Protein AF-A0A9P7AHG1-F1 (afdb_monomer_lite)

pLDDT: mean 75.29, std 7.57, range [46.94, 84.75]

Organism: NCBI:txid116603

Structure (mmCIF, N/CA/C/O backbone):
data_AF-A0A9P7AHG1-F1
#
_entry.id   AF-A0A9P7AHG1-F1
#
loop_
_atom_site.group_PDB
_atom_site.id
_atom_site.type_symbol
_atom_site.label_atom_id
_atom_site.label_alt_id
_atom_site.label_comp_id
_atom_site.label_asym_id
_atom_site.label_entity_id
_atom_site.label_seq_id
_atom_site.pdbx_PDB_ins_code
_atom_site.Cartn_x
_atom_site.Cartn_y
_atom_site.Cartn_z
_atom_site.occupancy
_atom_site.B_iso_or_equiv
_atom_site.auth_seq_id
_atom_site.auth_comp_id
_atom_site.auth_asym_id
_atom_site.auth_atom_id
_atom_site.pdbx_PDB_model_num
ATOM 1 N N . MET A 1 1 ? 8.010 -11.887 8.434 1.00 46.94 1 MET A N 1
ATOM 2 C CA . MET A 1 1 ? 8.609 -11.696 7.097 1.00 46.94 1 MET A CA 1
ATOM 3 C C . MET A 1 1 ? 7.671 -10.926 6.176 1.00 46.94 1 MET A C 1
ATOM 5 O O . MET A 1 1 ? 8.114 -9.919 5.655 1.00 46.94 1 MET A O 1
ATOM 9 N N . ILE A 1 2 ? 6.380 -11.276 6.136 1.00 55.62 2 ILE A N 1
ATOM 10 C CA . ILE A 1 2 ? 5.321 -10.640 5.316 1.00 55.62 2 ILE A CA 1
ATOM 11 C C . ILE A 1 2 ? 5.258 -9.097 5.414 1.00 55.62 2 ILE A C 1
ATOM 13 O O . ILE A 1 2 ? 4.950 -8.407 4.457 1.00 55.62 2 ILE A O 1
ATOM 17 N N . SER A 1 3 ? 5.590 -8.494 6.564 1.00 57.56 3 SER A N 1
ATOM 18 C CA . SER A 1 3 ? 5.533 -7.026 6.693 1.00 57.56 3 SER A CA 1
ATOM 19 C C . SER A 1 3 ? 6.555 -6.265 5.837 1.00 57.56 3 SER A C 1
ATOM 21 O O . SER A 1 3 ? 6.402 -5.059 5.682 1.00 57.56 3 SER A O 1
ATOM 23 N N . ILE A 1 4 ? 7.627 -6.921 5.380 1.00 64.06 4 ILE A N 1
ATOM 24 C CA . ILE A 1 4 ? 8.702 -6.279 4.606 1.00 64.06 4 ILE A CA 1
ATOM 25 C C . ILE A 1 4 ? 8.377 -6.327 3.114 1.00 64.06 4 ILE A C 1
ATOM 27 O O . ILE A 1 4 ? 8.505 -5.308 2.447 1.00 64.06 4 ILE A O 1
ATOM 31 N N . SER A 1 5 ? 7.899 -7.468 2.620 1.00 65.38 5 SER A N 1
ATOM 32 C CA . SER A 1 5 ? 7.480 -7.671 1.231 1.00 65.38 5 SER A CA 1
ATOM 33 C C . SER A 1 5 ? 6.280 -6.795 0.858 1.00 65.38 5 SER A C 1
ATOM 35 O O . SER A 1 5 ? 6.351 -6.071 -0.136 1.00 65.38 5 SER A O 1
ATOM 37 N N . ALA A 1 6 ? 5.288 -6.686 1.748 1.00 66.44 6 ALA A N 1
ATOM 38 C CA . ALA A 1 6 ? 4.160 -5.762 1.597 1.00 66.44 6 ALA A CA 1
ATOM 39 C C . ALA A 1 6 ? 4.578 -4.280 1.498 1.00 66.44 6 ALA A C 1
ATOM 41 O O . ALA A 1 6 ? 3.833 -3.446 0.986 1.00 66.44 6 ALA A O 1
ATOM 42 N N . TRP A 1 7 ? 5.758 -3.934 2.022 1.00 68.31 7 TRP A N 1
ATOM 43 C CA . TRP A 1 7 ? 6.312 -2.578 2.005 1.00 68.31 7 TRP A CA 1
ATOM 44 C C . TRP A 1 7 ? 7.228 -2.313 0.809 1.00 68.31 7 TRP A C 1
ATOM 46 O O . TRP A 1 7 ? 7.425 -1.160 0.430 1.00 68.31 7 TRP A O 1
ATOM 56 N N . THR A 1 8 ? 7.796 -3.358 0.211 1.00 71.50 8 THR A N 1
ATOM 57 C CA . THR A 1 8 ? 8.697 -3.251 -0.938 1.00 71.50 8 THR A CA 1
ATOM 58 C C . THR A 1 8 ? 7.936 -3.521 -2.228 1.00 71.50 8 THR A C 1
ATOM 60 O O . THR A 1 8 ? 8.071 -4.582 -2.836 1.00 71.50 8 THR A O 1
ATOM 63 N N . TRP A 1 9 ? 7.130 -2.552 -2.664 1.00 74.62 9 TRP A N 1
ATOM 64 C CA . TRP A 1 9 ? 6.433 -2.641 -3.946 1.00 74.62 9 TRP A CA 1
ATOM 65 C C . TRP A 1 9 ? 7.250 -2.029 -5.093 1.00 74.62 9 TRP A C 1
ATOM 67 O O . TRP A 1 9 ? 8.203 -1.270 -4.903 1.00 74.62 9 TRP A O 1
ATOM 77 N N . SER A 1 10 ? 6.881 -2.358 -6.331 1.00 72.06 10 SER A N 1
ATOM 78 C CA . SER A 1 10 ? 7.644 -1.997 -7.534 1.00 72.06 10 SER A CA 1
ATOM 79 C C . SER A 1 10 ? 7.885 -0.490 -7.675 1.00 72.06 10 SER A C 1
ATOM 81 O O . SER A 1 10 ? 8.981 -0.081 -8.049 1.00 72.06 10 SER A O 1
ATOM 83 N N . ALA A 1 11 ? 6.905 0.343 -7.314 1.00 72.06 11 ALA A N 1
ATOM 84 C CA . ALA A 1 11 ? 7.074 1.794 -7.329 1.00 72.06 11 ALA A CA 1
ATOM 85 C C . ALA A 1 11 ? 8.126 2.295 -6.322 1.00 72.06 11 ALA A C 1
ATOM 87 O O . ALA A 1 11 ? 8.889 3.184 -6.680 1.00 72.06 11 ALA A O 1
ATOM 88 N N . THR A 1 12 ? 8.242 1.724 -5.111 1.00 74.25 12 THR A N 1
ATOM 89 C CA . THR A 1 12 ? 9.297 2.154 -4.172 1.00 74.25 12 THR A CA 1
ATOM 90 C C . THR A 1 12 ? 10.679 1.760 -4.665 1.00 74.25 12 THR A C 1
ATOM 92 O O . THR A 1 12 ? 11.605 2.547 -4.540 1.00 74.25 12 THR A O 1
ATOM 95 N N . LEU A 1 13 ? 10.823 0.574 -5.267 1.00 77.81 13 LEU A N 1
ATOM 96 C CA . LEU A 1 13 ? 12.103 0.144 -5.837 1.00 77.81 13 LEU A CA 1
ATOM 97 C C . LEU A 1 13 ? 12.514 1.040 -7.007 1.00 77.81 13 LEU A C 1
ATOM 99 O O . LEU A 1 13 ? 13.634 1.544 -7.024 1.00 77.81 13 LEU A O 1
ATOM 103 N N . LEU A 1 14 ? 11.592 1.296 -7.939 1.00 79.50 14 LEU A N 1
ATOM 104 C CA . LEU A 1 14 ? 11.847 2.171 -9.079 1.00 79.50 14 LEU A CA 1
ATOM 105 C C . LEU A 1 14 ? 12.171 3.595 -8.615 1.00 79.50 14 LEU A C 1
ATOM 107 O O . LEU A 1 14 ? 13.175 4.161 -9.034 1.00 79.50 14 LEU A O 1
ATOM 111 N N . GLN A 1 15 ? 11.377 4.144 -7.693 1.00 77.38 15 GLN A N 1
ATOM 112 C CA . GLN A 1 15 ? 11.601 5.475 -7.138 1.00 77.38 15 GLN A CA 1
ATOM 113 C C . GLN A 1 15 ? 12.939 5.568 -6.396 1.00 77.38 15 GLN A C 1
ATOM 115 O O . GLN A 1 1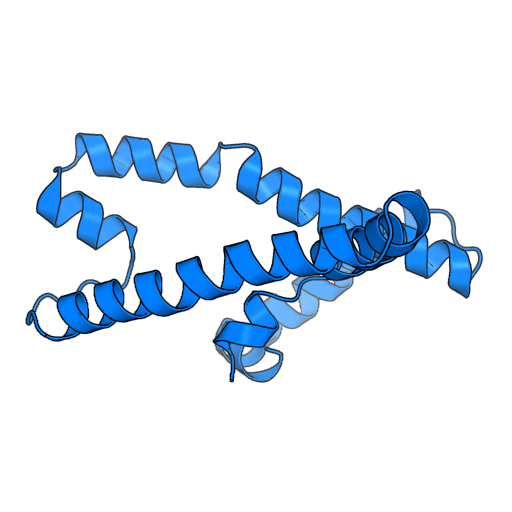5 ? 13.661 6.540 -6.597 1.00 77.38 15 GLN A O 1
ATOM 120 N N . SER A 1 16 ? 13.313 4.570 -5.589 1.00 80.06 16 SER A N 1
ATOM 121 C CA . SER A 1 16 ? 14.612 4.539 -4.907 1.00 80.06 16 SER A CA 1
ATOM 122 C C . SER A 1 16 ? 15.786 4.404 -5.882 1.00 80.06 16 SER A C 1
ATOM 124 O O . SER A 1 16 ? 16.827 5.021 -5.664 1.00 80.06 16 SER A O 1
ATOM 126 N N . SER A 1 17 ? 15.652 3.649 -6.975 1.00 82.75 17 SER A N 1
ATOM 127 C CA . SER A 1 17 ? 16.696 3.549 -8.006 1.00 82.75 17 SER A CA 1
ATOM 128 C C . SER A 1 17 ? 16.837 4.841 -8.810 1.00 82.75 17 SER A C 1
ATOM 130 O O . SER A 1 17 ? 17.952 5.328 -8.996 1.00 82.75 17 SER A O 1
ATOM 132 N N . THR A 1 18 ? 15.724 5.439 -9.241 1.00 81.50 18 THR A N 1
ATOM 133 C CA . THR A 1 18 ? 15.740 6.716 -9.966 1.00 81.50 18 THR A CA 1
ATOM 134 C C . THR A 1 18 ? 16.271 7.837 -9.080 1.00 81.50 18 THR A C 1
ATOM 136 O O . THR A 1 18 ? 17.123 8.606 -9.515 1.00 81.50 18 THR A O 1
ATOM 139 N N . ALA A 1 19 ? 15.841 7.904 -7.819 1.00 79.44 19 ALA A N 1
ATOM 140 C CA . ALA A 1 19 ? 16.302 8.930 -6.894 1.00 79.44 19 ALA A CA 1
ATOM 141 C C . ALA A 1 19 ? 17.765 8.736 -6.464 1.00 79.44 19 ALA A C 1
ATOM 143 O O . ALA A 1 19 ? 18.464 9.728 -6.270 1.00 79.44 19 ALA A O 1
ATOM 144 N N . ALA A 1 20 ? 18.266 7.496 -6.378 1.00 82.00 20 ALA A N 1
ATOM 145 C CA . ALA A 1 20 ? 19.701 7.245 -6.205 1.00 82.00 20 ALA A CA 1
ATOM 146 C C . ALA A 1 20 ? 20.517 7.802 -7.373 1.00 82.00 20 ALA A C 1
ATOM 148 O O . ALA A 1 20 ? 21.594 8.356 -7.163 1.00 82.00 20 ALA A O 1
ATOM 149 N N . TYR A 1 21 ? 20.003 7.635 -8.594 1.00 79.44 21 TYR A N 1
ATOM 150 C CA . TYR A 1 21 ? 20.678 8.063 -9.812 1.00 79.44 21 TYR A CA 1
ATOM 151 C C . TYR A 1 21 ? 20.737 9.591 -9.930 1.00 79.44 21 TYR A C 1
ATOM 153 O O . TYR A 1 21 ? 21.756 10.134 -10.343 1.00 79.44 21 TYR A O 1
ATOM 161 N N . THR A 1 22 ? 19.672 10.296 -9.536 1.00 84.75 22 THR A N 1
ATOM 162 C CA . THR A 1 22 ? 19.583 11.758 -9.689 1.00 84.75 22 THR A CA 1
ATOM 163 C C . THR A 1 22 ? 20.056 12.546 -8.467 1.00 84.75 22 THR A C 1
ATOM 165 O O . THR A 1 22 ? 20.660 13.603 -8.629 1.00 84.75 22 THR A O 1
ATOM 168 N N . PHE A 1 23 ? 19.793 12.061 -7.251 1.00 80.44 23 PHE A N 1
ATOM 169 C CA . PHE A 1 23 ? 20.053 12.779 -5.992 1.00 80.44 23 PHE A CA 1
ATOM 170 C C . PHE A 1 23 ? 21.089 12.087 -5.088 1.00 80.44 23 PHE A C 1
ATOM 172 O O . PHE A 1 23 ? 21.409 12.593 -4.011 1.00 80.44 23 PHE A O 1
ATOM 179 N N . GLY A 1 24 ? 21.641 10.948 -5.514 1.00 83.94 24 GLY A N 1
ATOM 180 C CA . GLY A 1 24 ? 22.651 10.199 -4.769 1.00 83.94 24 GLY A CA 1
ATOM 181 C C . GLY A 1 24 ? 22.092 9.358 -3.613 1.00 83.94 24 GLY A C 1
ATOM 182 O O . GLY A 1 24 ? 20.888 9.264 -3.371 1.00 83.94 24 GLY A O 1
ATOM 183 N N . ILE A 1 25 ? 23.001 8.727 -2.862 1.00 80.94 25 ILE A N 1
ATOM 184 C CA . ILE A 1 25 ? 22.685 7.709 -1.837 1.00 80.94 25 ILE A CA 1
ATOM 185 C C . ILE A 1 25 ? 21.895 8.289 -0.648 1.00 80.94 25 ILE A C 1
ATOM 187 O O . ILE A 1 25 ? 21.099 7.587 -0.020 1.00 80.94 25 ILE A O 1
ATOM 191 N N . TYR A 1 26 ? 22.064 9.583 -0.360 1.00 78.31 26 TYR A N 1
ATOM 192 C CA . TYR A 1 26 ? 21.406 10.255 0.761 1.00 78.31 26 TYR A CA 1
ATOM 193 C C . TYR A 1 26 ? 19.877 10.186 0.683 1.00 78.31 26 TYR A C 1
ATOM 195 O O . TYR A 1 26 ? 19.228 10.020 1.714 1.00 78.31 26 TYR A O 1
ATOM 203 N N . HIS A 1 27 ? 19.291 10.248 -0.518 1.00 76.62 27 HIS A N 1
ATOM 204 C CA . HIS A 1 27 ? 17.838 10.181 -0.684 1.00 76.62 27 HIS A CA 1
ATOM 205 C C . HIS A 1 27 ? 17.268 8.842 -0.197 1.00 76.62 27 HIS A C 1
ATOM 207 O O . HIS A 1 27 ? 16.294 8.809 0.555 1.00 76.62 27 HIS A O 1
ATOM 213 N N . ASN A 1 28 ? 17.921 7.737 -0.557 1.00 79.75 28 ASN A N 1
ATOM 214 C CA . ASN A 1 28 ? 17.499 6.401 -0.141 1.00 79.75 28 ASN A CA 1
ATOM 215 C C . ASN A 1 28 ? 17.666 6.188 1.362 1.00 79.75 28 ASN A C 1
ATOM 217 O O . ASN A 1 28 ? 16.836 5.524 1.981 1.00 79.75 28 ASN A O 1
ATOM 221 N N . MET A 1 29 ? 18.696 6.790 1.963 1.00 81.69 29 MET A N 1
ATOM 222 C CA . MET A 1 29 ? 18.900 6.736 3.409 1.00 81.69 29 MET A CA 1
ATOM 223 C C . MET A 1 29 ? 17.765 7.444 4.161 1.00 81.69 29 MET A C 1
ATOM 225 O O . MET A 1 29 ? 17.228 6.889 5.117 1.00 81.69 29 MET A O 1
ATOM 229 N N . TRP A 1 30 ? 17.349 8.628 3.701 1.00 79.88 30 TRP A N 1
ATOM 230 C CA . TRP A 1 30 ? 16.216 9.352 4.288 1.00 79.88 30 TRP A CA 1
ATOM 231 C C . TRP A 1 30 ? 14.879 8.637 4.072 1.00 79.88 30 TRP A C 1
ATOM 233 O O . TRP A 1 30 ? 14.075 8.553 5.001 1.00 79.88 30 TRP A O 1
ATOM 243 N N . TYR A 1 31 ? 14.658 8.069 2.883 1.00 79.25 31 TYR A N 1
ATOM 244 C CA . TYR A 1 31 ? 13.461 7.278 2.588 1.00 79.25 31 TYR A CA 1
ATOM 245 C C . TYR A 1 31 ? 13.367 6.030 3.487 1.00 79.25 31 TYR A C 1
ATOM 247 O O . TYR A 1 31 ? 12.327 5.768 4.094 1.00 79.25 31 TYR A O 1
ATOM 255 N N . GLY A 1 32 ? 14.481 5.310 3.661 1.00 79.50 32 GLY A N 1
ATOM 256 C CA . GLY A 1 32 ? 14.575 4.164 4.569 1.00 79.50 32 GLY A CA 1
ATOM 257 C C . GLY A 1 32 ? 14.417 4.541 6.048 1.00 79.50 32 GLY A C 1
ATOM 258 O O . GLY A 1 32 ? 13.749 3.823 6.795 1.00 79.50 32 GLY A O 1
ATOM 259 N N . ALA A 1 33 ? 14.966 5.684 6.471 1.00 84.25 33 ALA A N 1
ATOM 260 C CA . ALA A 1 33 ? 14.825 6.193 7.838 1.00 84.25 33 ALA A CA 1
ATOM 261 C C . ALA A 1 33 ? 13.372 6.568 8.186 1.00 84.25 33 ALA A C 1
ATOM 263 O O . ALA A 1 33 ? 12.939 6.384 9.321 1.00 84.25 33 ALA A O 1
ATOM 264 N N . GLY A 1 34 ? 12.588 7.042 7.213 1.00 82.44 34 GLY A N 1
ATOM 265 C CA . GLY A 1 34 ? 11.155 7.279 7.410 1.00 82.44 34 GLY A CA 1
ATOM 266 C C . GLY A 1 34 ? 10.384 5.984 7.690 1.00 82.44 34 GLY A C 1
ATOM 267 O O . GLY A 1 34 ? 9.602 5.906 8.642 1.00 82.44 34 GLY A O 1
ATOM 268 N N . GLY A 1 35 ? 10.653 4.934 6.909 1.00 77.50 35 GLY A N 1
ATOM 269 C CA . GLY A 1 35 ? 10.023 3.622 7.090 1.00 77.50 35 GLY A CA 1
ATOM 270 C C . GLY A 1 35 ? 10.415 2.936 8.404 1.00 77.50 35 GLY A C 1
ATOM 271 O O . GLY A 1 35 ? 9.571 2.314 9.055 1.00 77.50 35 GLY A O 1
ATOM 272 N N . SER A 1 36 ? 11.667 3.092 8.845 1.00 79.81 36 SER A N 1
ATOM 273 C CA . SER A 1 36 ? 12.174 2.442 10.062 1.00 79.81 36 SER A CA 1
ATOM 274 C C . SER A 1 36 ? 11.516 2.944 11.349 1.00 79.81 36 SER A C 1
ATOM 276 O O . SER A 1 36 ? 11.467 2.197 12.322 1.00 79.81 36 SER A O 1
ATOM 278 N N . ILE A 1 37 ? 10.956 4.158 11.355 1.00 83.25 37 ILE A N 1
ATOM 279 C CA . ILE A 1 37 ? 10.203 4.713 12.492 1.00 83.25 37 ILE A CA 1
ATOM 280 C C . ILE A 1 37 ? 8.734 4.264 12.443 1.00 83.25 37 ILE A C 1
ATOM 282 O O . ILE A 1 37 ? 8.143 3.912 13.468 1.00 83.25 37 ILE A O 1
ATOM 286 N N . GLN A 1 38 ? 8.133 4.229 11.252 1.00 81.31 38 GLN A N 1
ATOM 287 C CA . GLN A 1 38 ? 6.713 3.908 11.083 1.00 81.31 38 GLN A CA 1
ATOM 288 C C . GLN A 1 38 ? 6.395 2.432 11.382 1.00 81.31 38 GLN A C 1
ATOM 290 O O . GLN A 1 38 ? 5.390 2.127 12.036 1.00 81.31 38 GLN A O 1
ATOM 295 N N . VAL A 1 39 ? 7.252 1.504 10.945 1.00 82.06 39 VAL A N 1
ATOM 296 C CA . VAL A 1 39 ? 7.060 0.057 11.148 1.00 82.06 39 VAL A CA 1
ATOM 297 C C . VAL A 1 39 ? 6.969 -0.329 12.636 1.00 82.06 39 VAL A C 1
ATOM 299 O O . VAL A 1 39 ? 5.972 -0.954 13.010 1.00 82.06 39 VAL A O 1
ATOM 302 N N . PRO A 1 40 ? 7.911 0.036 13.530 1.00 81.75 40 PRO A N 1
ATOM 303 C CA . PRO A 1 40 ? 7.803 -0.300 14.950 1.00 81.75 40 PRO A CA 1
ATOM 304 C C . PRO A 1 40 ? 6.619 0.401 15.624 1.00 81.75 40 PRO A C 1
ATOM 306 O O . PRO A 1 40 ? 5.956 -0.206 16.465 1.00 81.75 40 PRO A O 1
ATOM 309 N N . MET A 1 41 ? 6.285 1.632 15.220 1.00 83.94 41 MET A N 1
ATOM 310 C CA . MET A 1 41 ? 5.130 2.351 15.763 1.00 83.94 41 MET A CA 1
ATOM 311 C C . MET A 1 41 ? 3.810 1.624 15.477 1.00 83.94 41 MET A C 1
ATOM 313 O O . MET A 1 41 ? 3.005 1.422 16.388 1.00 83.94 41 MET A O 1
ATOM 317 N N . SER A 1 42 ? 3.613 1.150 14.244 1.00 77.12 42 SER A N 1
ATOM 318 C CA . SER A 1 42 ? 2.418 0.376 13.869 1.00 77.12 42 SER A CA 1
ATOM 319 C C . SER A 1 42 ? 2.310 -0.958 14.625 1.00 77.12 42 SER A C 1
ATOM 321 O O . SER A 1 42 ? 1.215 -1.374 15.021 1.00 77.12 42 SER A O 1
ATOM 323 N N . ARG A 1 43 ? 3.450 -1.597 14.921 1.00 78.12 43 ARG A N 1
ATOM 324 C CA . ARG A 1 43 ? 3.509 -2.829 15.723 1.00 78.12 43 ARG A CA 1
ATOM 325 C C . ARG A 1 43 ? 3.126 -2.593 17.179 1.00 78.12 43 ARG A C 1
ATOM 327 O O . ARG A 1 43 ? 2.365 -3.384 17.726 1.00 78.12 43 ARG A O 1
ATOM 334 N N . MET A 1 44 ? 3.590 -1.501 17.790 1.00 83.31 44 MET A N 1
ATOM 335 C CA . MET A 1 44 ? 3.220 -1.148 19.168 1.00 83.31 44 MET A CA 1
ATOM 336 C C . MET A 1 44 ? 1.715 -0.894 19.315 1.00 83.31 44 MET A C 1
ATOM 338 O O . MET A 1 44 ? 1.113 -1.321 20.300 1.00 83.31 44 MET A O 1
ATOM 342 N N . VAL A 1 45 ? 1.095 -0.229 18.335 1.00 81.19 45 VAL A N 1
ATOM 343 C CA . VAL A 1 45 ? -0.360 -0.002 18.323 1.00 81.19 45 VAL A CA 1
ATOM 344 C C . VAL A 1 45 ? -1.110 -1.327 18.193 1.00 81.19 45 VAL A C 1
ATOM 346 O O . VAL A 1 45 ? -2.005 -1.597 18.988 1.00 81.19 45 VAL A O 1
ATOM 349 N N . THR A 1 46 ? -0.704 -2.185 17.256 1.00 73.44 46 THR A N 1
ATOM 350 C CA . THR A 1 46 ? -1.334 -3.500 17.044 1.00 73.44 46 THR A CA 1
ATOM 351 C C . THR A 1 46 ? -1.205 -4.401 18.276 1.00 73.44 46 THR A C 1
ATOM 353 O O . THR A 1 46 ? -2.167 -5.055 18.670 1.00 73.44 46 THR A O 1
ATOM 356 N N . ALA A 1 47 ? -0.049 -4.391 18.947 1.00 79.62 47 ALA A N 1
ATOM 357 C CA . ALA A 1 47 ? 0.159 -5.143 20.183 1.00 79.62 47 ALA A CA 1
ATOM 358 C C . ALA A 1 47 ? -0.798 -4.695 21.300 1.00 79.62 47 ALA A C 1
ATOM 360 O O . ALA A 1 47 ? -1.379 -5.540 21.974 1.00 79.62 47 ALA A O 1
ATOM 361 N N . LYS A 1 48 ? -1.019 -3.382 21.462 1.00 76.94 48 LYS A N 1
ATOM 362 C CA . LYS A 1 48 ? -1.984 -2.852 22.442 1.00 76.94 48 LYS A CA 1
ATOM 363 C C . LYS A 1 48 ? -3.431 -3.204 22.102 1.00 76.94 48 LYS A C 1
ATOM 365 O O . LYS A 1 48 ? -4.211 -3.458 23.012 1.00 76.94 48 LYS A O 1
ATOM 370 N N . VAL A 1 49 ? -3.786 -3.230 20.818 1.00 73.62 49 VAL A N 1
ATOM 371 C CA . VAL A 1 49 ? -5.126 -3.643 20.370 1.00 73.62 49 VAL A CA 1
ATOM 372 C C . VAL A 1 49 ? -5.374 -5.113 20.712 1.00 73.62 49 VAL A C 1
ATOM 374 O O . VAL A 1 49 ? -6.422 -5.425 21.260 1.00 73.62 49 VAL A O 1
ATOM 377 N N . ASN A 1 50 ? -4.386 -5.989 20.502 1.00 71.31 50 ASN A N 1
ATOM 378 C CA . ASN A 1 50 ? -4.493 -7.418 20.824 1.00 71.31 50 ASN A CA 1
ATOM 379 C C . ASN A 1 50 ? -4.527 -7.726 22.333 1.00 71.31 50 ASN A C 1
ATOM 381 O O . ASN A 1 50 ? -4.961 -8.805 22.723 1.00 71.31 50 ASN A O 1
ATOM 385 N N . MET A 1 51 ? -4.059 -6.809 23.189 1.00 71.69 51 MET A N 1
ATOM 386 C CA . MET A 1 51 ? -4.159 -6.943 24.651 1.00 71.69 51 MET A CA 1
ATOM 387 C C . MET A 1 51 ? -5.563 -6.623 25.179 1.00 71.69 51 MET A C 1
ATOM 389 O O . MET A 1 51 ? -5.885 -6.995 26.306 1.00 71.69 51 MET A O 1
ATOM 393 N N . ASN A 1 52 ? -6.398 -5.947 24.386 1.00 68.12 52 ASN A N 1
ATOM 394 C CA . ASN A 1 52 ? -7.790 -5.693 24.725 1.00 68.12 52 ASN A CA 1
ATOM 395 C C . ASN A 1 52 ? -8.664 -6.796 24.099 1.00 68.12 52 ASN A C 1
ATOM 397 O O . ASN A 1 52 ? -8.535 -7.052 22.905 1.00 68.12 52 ASN A O 1
ATOM 401 N N . PRO A 1 53 ? -9.597 -7.426 24.838 1.00 52.84 53 PRO A N 1
ATOM 402 C CA . PRO A 1 53 ? -10.416 -8.546 24.346 1.00 52.84 53 PRO A CA 1
ATOM 403 C C . PRO A 1 53 ? -11.460 -8.150 23.279 1.00 52.84 53 PRO A C 1
ATOM 405 O O . PRO A 1 53 ? -12.403 -8.892 23.012 1.00 52.84 53 PRO A O 1
ATOM 408 N N . SER A 1 54 ? -11.331 -6.972 22.668 1.00 53.75 54 SER A N 1
ATOM 409 C CA . SER A 1 54 ? -12.195 -6.532 21.583 1.00 53.75 54 SER A CA 1
ATOM 410 C C . SER A 1 54 ? -11.774 -7.201 20.278 1.00 53.75 54 SER A C 1
ATOM 412 O O . SER A 1 54 ? -10.691 -6.935 19.760 1.00 53.75 54 SER A O 1
ATOM 414 N N . SER A 1 55 ? -12.666 -8.033 19.743 1.00 53.97 55 SER A N 1
ATOM 415 C CA . SER A 1 55 ? -12.570 -8.728 18.453 1.00 53.97 55 SER A CA 1
ATOM 416 C C . SER A 1 55 ? -12.649 -7.755 17.267 1.00 53.97 55 SER A C 1
ATOM 418 O O . SER A 1 55 ? -13.569 -7.818 16.458 1.00 53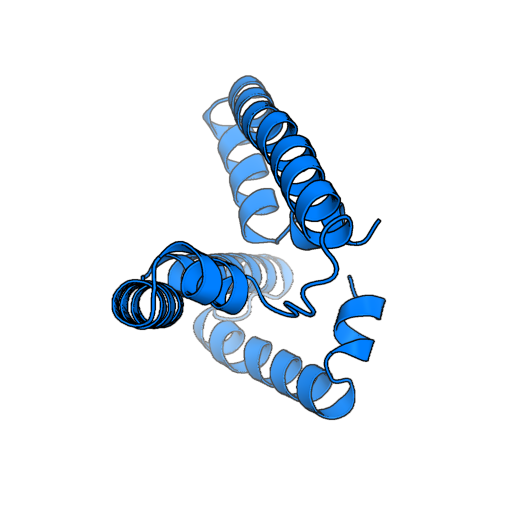.97 55 SER A O 1
ATOM 420 N N . THR A 1 56 ? -11.738 -6.785 17.191 1.00 61.28 56 THR A N 1
ATOM 421 C CA . THR A 1 56 ? -11.646 -5.868 16.052 1.00 61.28 56 THR A CA 1
ATOM 422 C C . THR A 1 56 ? -10.751 -6.493 14.996 1.00 61.28 56 THR A C 1
ATOM 424 O O . THR A 1 56 ? -9.536 -6.588 15.180 1.00 61.28 56 THR A O 1
ATOM 427 N N . HIS A 1 57 ? -11.351 -6.924 13.894 1.00 64.38 57 HIS A N 1
ATOM 428 C CA . HIS A 1 57 ? -10.663 -7.601 12.795 1.00 64.38 57 HIS A CA 1
ATOM 429 C C . HIS A 1 57 ? -10.145 -6.620 11.741 1.00 64.38 57 HIS A C 1
ATOM 431 O O . HIS A 1 57 ? -9.305 -6.982 10.920 1.00 64.38 57 HIS A O 1
ATOM 437 N N . THR A 1 58 ? -10.613 -5.369 11.765 1.00 71.75 58 THR A N 1
ATOM 438 C CA . THR A 1 58 ? -10.199 -4.337 10.810 1.00 71.75 58 THR A CA 1
ATOM 439 C C . THR A 1 58 ? -9.887 -3.009 11.495 1.00 71.75 58 THR A C 1
ATOM 441 O O . THR A 1 58 ? -10.461 -2.652 12.524 1.00 71.75 58 THR A O 1
ATOM 444 N N . PHE A 1 59 ? -8.991 -2.227 10.886 1.00 68.38 59 PHE A N 1
ATOM 445 C CA . PHE A 1 59 ? -8.645 -0.886 11.370 1.00 68.38 59 PHE A CA 1
ATOM 446 C C . PHE A 1 59 ? -9.876 0.032 11.483 1.00 68.38 59 PHE A C 1
ATOM 448 O O . PHE A 1 59 ? -9.976 0.845 12.400 1.00 68.38 59 PHE A O 1
ATOM 455 N N . LEU A 1 60 ? -10.852 -0.139 10.588 1.00 66.50 60 LEU A N 1
ATOM 456 C CA . LEU A 1 60 ? -12.074 0.659 10.563 1.00 66.50 60 LEU A CA 1
ATOM 457 C C . LEU A 1 60 ? -12.977 0.390 11.783 1.00 66.50 60 LEU A C 1
ATOM 459 O O . LEU A 1 60 ? -13.624 1.317 12.274 1.00 66.50 60 LEU A O 1
ATOM 463 N N . GLU A 1 61 ? -12.995 -0.831 12.324 1.00 71.50 61 GLU A N 1
ATOM 464 C CA . GLU A 1 61 ? -13.746 -1.158 13.548 1.00 71.50 61 GLU A CA 1
ATOM 465 C C . GLU A 1 61 ? -13.146 -0.497 14.792 1.00 71.50 61 GLU A C 1
ATOM 467 O O . GLU A 1 61 ? -13.887 -0.013 15.648 1.00 71.50 61 GLU A O 1
ATOM 472 N N . ILE A 1 62 ? -11.816 -0.385 14.855 1.00 73.25 62 ILE A N 1
ATOM 473 C CA . ILE A 1 62 ? -11.113 0.327 15.935 1.00 73.25 62 ILE A CA 1
ATOM 474 C C . ILE A 1 62 ? -11.500 1.812 15.923 1.00 73.25 62 ILE A C 1
ATOM 476 O O . ILE A 1 62 ? -11.778 2.405 16.968 1.00 73.25 62 ILE A O 1
ATOM 480 N N . VAL A 1 63 ? -11.575 2.413 14.730 1.00 73.75 63 VAL A N 1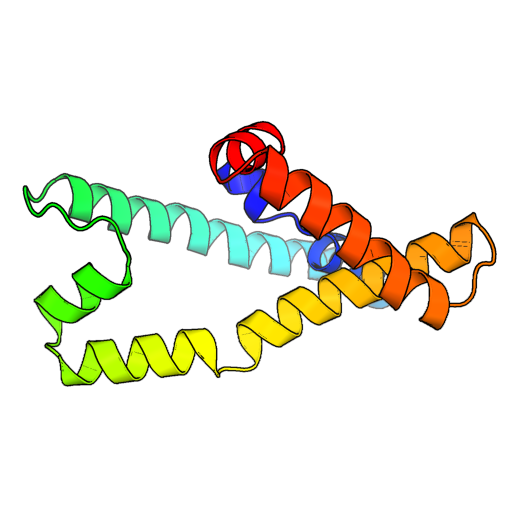
ATOM 481 C CA . VAL A 1 63 ? -12.014 3.806 14.558 1.00 73.75 63 VAL A CA 1
ATOM 482 C C . VAL A 1 63 ? -13.472 3.977 14.986 1.00 73.75 63 VAL A C 1
ATOM 484 O O . VAL A 1 63 ? -13.783 4.929 15.701 1.00 73.75 63 VAL A O 1
ATOM 487 N N . LYS A 1 64 ? -14.356 3.036 14.628 1.00 73.31 64 LYS A N 1
ATOM 488 C CA . LYS A 1 64 ? -15.769 3.056 15.041 1.00 73.31 64 LYS A CA 1
ATOM 489 C C . LYS A 1 64 ? -15.927 2.965 16.560 1.00 73.31 64 LYS A C 1
ATOM 491 O O . LYS A 1 64 ? -16.720 3.714 17.124 1.00 73.31 64 LYS A O 1
ATOM 496 N N . ALA A 1 65 ? -15.165 2.089 17.217 1.00 73.06 65 ALA A N 1
ATOM 497 C CA . ALA A 1 65 ? -15.226 1.894 18.666 1.00 73.06 65 ALA A CA 1
ATOM 498 C C . ALA A 1 65 ? -14.756 3.128 19.458 1.00 73.06 65 ALA A C 1
ATOM 500 O O . ALA A 1 65 ? -15.245 3.370 20.558 1.00 73.06 65 ALA A O 1
ATOM 501 N N . ARG A 1 66 ? -13.829 3.923 18.904 1.00 74.56 66 ARG A N 1
ATOM 502 C CA . ARG A 1 66 ? -13.244 5.086 19.594 1.00 74.56 66 ARG A CA 1
ATOM 503 C C . ARG A 1 66 ? -13.873 6.431 19.220 1.00 74.56 66 ARG A C 1
ATOM 505 O O . ARG A 1 66 ? -13.976 7.299 20.079 1.00 74.56 66 ARG A O 1
ATOM 512 N N . PHE A 1 67 ? -14.256 6.619 17.957 1.00 75.19 67 PHE A N 1
ATOM 513 C CA . PHE A 1 67 ? -14.694 7.911 17.406 1.00 75.19 67 PHE A CA 1
ATOM 514 C C . PHE A 1 67 ? -16.140 7.902 16.879 1.00 75.19 67 PHE A C 1
ATOM 516 O O . PHE A 1 67 ? -16.628 8.918 16.386 1.00 75.19 67 PHE A O 1
ATOM 523 N N . GLY A 1 68 ? -16.844 6.772 16.990 1.00 80.06 68 GLY A N 1
ATOM 524 C CA . GLY A 1 68 ? -18.242 6.641 16.590 1.00 80.06 68 GLY A CA 1
ATOM 525 C C . GLY A 1 68 ? -18.457 6.426 15.088 1.00 80.06 68 GLY A C 1
ATOM 526 O O . GLY A 1 68 ? -17.529 6.275 14.291 1.00 80.06 68 GLY A O 1
ATOM 527 N N . VAL A 1 69 ? -19.733 6.377 14.694 1.00 76.94 69 VAL A N 1
ATOM 528 C CA . VAL A 1 69 ? -20.168 5.976 13.341 1.00 76.94 69 VAL A CA 1
ATOM 529 C C . VAL A 1 69 ? -19.815 7.019 12.276 1.00 76.94 69 VAL A C 1
ATOM 531 O O . VAL A 1 69 ? -19.435 6.651 11.168 1.00 76.94 69 VAL A O 1
ATOM 534 N N . VAL A 1 70 ? -19.877 8.311 12.609 1.00 79.75 70 VAL A N 1
ATOM 535 C CA . VAL A 1 70 ? -19.571 9.398 11.662 1.00 79.75 70 VAL A CA 1
ATOM 536 C C . VAL A 1 70 ? -18.107 9.338 11.224 1.00 79.75 70 VAL A C 1
ATOM 538 O O . VAL A 1 70 ? -17.820 9.350 10.029 1.00 79.75 70 VAL A O 1
ATOM 541 N N . ALA A 1 71 ? -17.179 9.178 12.172 1.00 76.94 71 ALA A N 1
ATOM 542 C CA . ALA A 1 71 ? -15.763 9.023 11.860 1.00 76.94 71 ALA A CA 1
ATOM 543 C C . ALA A 1 71 ? -15.499 7.758 11.028 1.00 76.94 71 ALA A C 1
ATOM 545 O O . ALA A 1 71 ? -14.721 7.802 10.081 1.00 76.94 71 ALA A O 1
ATOM 546 N N . HIS A 1 72 ? -16.183 6.648 11.319 1.00 79.69 72 HIS A N 1
ATOM 547 C CA . HIS A 1 72 ? -16.053 5.414 10.543 1.00 79.69 72 HIS A CA 1
ATOM 548 C C . HIS A 1 72 ? -16.464 5.591 9.072 1.00 79.69 72 HIS A C 1
ATOM 550 O O . HIS A 1 72 ? -15.745 5.140 8.183 1.00 79.69 72 HIS A O 1
ATOM 556 N N . ILE A 1 73 ? -17.574 6.286 8.799 1.00 80.12 73 ILE A N 1
ATOM 557 C CA . ILE A 1 73 ? -18.035 6.550 7.426 1.00 80.12 73 ILE A CA 1
ATOM 558 C C . ILE A 1 73 ? -17.058 7.472 6.697 1.00 80.12 73 ILE A C 1
ATOM 560 O O . ILE A 1 73 ? -16.699 7.194 5.552 1.00 80.12 73 ILE A O 1
ATOM 564 N N . VAL A 1 74 ? -16.581 8.529 7.360 1.00 82.81 74 VAL A N 1
ATOM 565 C CA . VAL A 1 74 ? -15.601 9.454 6.775 1.00 82.81 74 VAL A CA 1
ATOM 566 C C . VAL A 1 74 ? -14.310 8.712 6.442 1.00 82.81 74 VAL A C 1
ATOM 568 O O . VAL A 1 74 ? -13.854 8.801 5.310 1.00 82.81 74 VAL A O 1
ATOM 571 N N . PHE A 1 75 ? -13.761 7.915 7.364 1.00 78.06 75 PHE A N 1
ATOM 572 C CA . PHE A 1 75 ? -12.545 7.135 7.114 1.00 78.06 75 PHE A CA 1
ATOM 573 C C . PHE A 1 75 ? -12.734 6.046 6.053 1.00 78.06 75 PHE A C 1
ATOM 575 O O . PHE A 1 75 ? -11.820 5.822 5.268 1.00 78.06 75 PHE A O 1
ATOM 582 N N . THR A 1 76 ? -13.903 5.406 5.981 1.00 80.00 76 THR A N 1
ATOM 583 C CA . THR A 1 76 ? -14.197 4.409 4.937 1.00 80.00 76 THR A CA 1
ATOM 584 C C . THR A 1 76 ? -14.288 5.077 3.566 1.00 80.00 76 THR A C 1
ATOM 586 O O . THR A 1 76 ? -13.639 4.642 2.622 1.00 80.00 76 THR A O 1
ATOM 589 N N . THR A 1 77 ? -15.010 6.194 3.464 1.00 79.31 77 THR A N 1
ATOM 590 C CA . THR A 1 77 ? -15.116 6.979 2.222 1.00 79.31 77 THR A CA 1
ATOM 591 C C . THR A 1 77 ? -13.744 7.504 1.801 1.00 79.31 77 THR A C 1
ATOM 593 O O . THR A 1 77 ? -13.347 7.397 0.650 1.00 79.31 77 THR A O 1
ATOM 596 N N . CYS A 1 78 ? -12.970 8.006 2.755 1.00 77.56 78 CYS A N 1
ATOM 597 C CA . CYS A 1 78 ? -11.607 8.470 2.551 1.00 77.56 78 CYS A CA 1
ATOM 598 C C . CYS A 1 78 ? -10.685 7.329 2.078 1.00 77.56 78 CYS A C 1
ATOM 600 O O . CYS A 1 78 ? -9.894 7.523 1.167 1.00 77.56 78 CYS A O 1
ATOM 602 N N . ALA A 1 79 ? -10.819 6.116 2.615 1.00 74.44 79 ALA A N 1
ATOM 603 C CA . ALA A 1 79 ? -10.025 4.968 2.181 1.00 74.44 79 ALA A CA 1
ATOM 604 C C . ALA A 1 79 ? -10.355 4.501 0.751 1.00 74.44 79 ALA A C 1
ATOM 606 O O . ALA A 1 79 ? -9.445 4.094 0.036 1.00 74.44 79 ALA A O 1
ATOM 607 N N . PHE A 1 80 ? -11.624 4.573 0.336 1.00 72.44 80 PHE A N 1
ATOM 608 C CA . PHE A 1 80 ? -12.054 4.163 -1.006 1.00 72.44 80 PHE A CA 1
ATOM 609 C C . PHE A 1 80 ? -11.851 5.242 -2.075 1.00 72.44 80 PHE A C 1
ATOM 611 O O . PHE A 1 80 ? -11.498 4.914 -3.199 1.00 72.44 80 PHE A O 1
ATOM 618 N N . PHE A 1 81 ? -12.081 6.515 -1.743 1.00 67.38 81 PHE A N 1
ATOM 619 C CA . PHE A 1 81 ? -12.103 7.607 -2.721 1.00 67.38 81 PHE A CA 1
ATOM 620 C C . PHE A 1 81 ? -10.866 8.504 -2.686 1.00 67.38 81 PHE A C 1
ATOM 622 O O . PHE A 1 81 ? -10.713 9.350 -3.568 1.00 67.38 81 PHE A O 1
ATOM 629 N N . LEU A 1 82 ? -9.983 8.387 -1.684 1.00 66.69 82 LEU A N 1
ATOM 630 C CA . LEU A 1 82 ? -8.756 9.171 -1.735 1.00 66.69 82 LEU A CA 1
ATOM 631 C C . LEU A 1 82 ? -7.822 8.642 -2.822 1.00 66.69 82 LEU A C 1
ATOM 633 O O . LEU A 1 82 ? -7.571 7.437 -2.900 1.00 66.69 82 LEU A O 1
ATOM 637 N N . PRO A 1 83 ? -7.137 9.554 -3.529 1.00 59.56 83 PRO A N 1
ATOM 638 C CA . PRO A 1 83 ? -6.201 9.192 -4.578 1.00 59.56 83 PRO A CA 1
ATOM 639 C C . PRO A 1 83 ? -4.996 8.400 -4.067 1.00 59.56 83 PRO A C 1
ATOM 641 O O . PRO A 1 83 ? -4.216 7.929 -4.867 1.00 59.56 83 PRO A O 1
ATOM 644 N N . ARG A 1 84 ? -4.780 8.223 -2.759 1.00 63.16 84 ARG A N 1
ATOM 645 C CA . ARG A 1 84 ? -3.561 7.565 -2.266 1.00 63.16 84 ARG A CA 1
ATOM 646 C C . ARG A 1 84 ? -3.505 6.066 -2.585 1.00 63.16 84 ARG A C 1
ATOM 648 O O . ARG A 1 84 ? -2.414 5.559 -2.820 1.00 63.16 84 ARG A O 1
ATOM 655 N N . VAL A 1 85 ? -4.649 5.378 -2.603 1.00 67.44 85 VAL A N 1
ATOM 656 C CA . VAL A 1 85 ? -4.729 3.951 -2.977 1.00 67.44 85 VAL A CA 1
ATOM 657 C C . VAL A 1 85 ? -4.656 3.793 -4.497 1.00 67.44 85 VAL A C 1
ATOM 659 O O . VAL A 1 85 ? -3.877 2.980 -4.995 1.00 67.44 85 VAL A O 1
ATOM 662 N N . GLU A 1 86 ? -5.393 4.633 -5.225 1.00 68.81 86 GLU A N 1
ATOM 663 C CA . GLU A 1 86 ? -5.360 4.713 -6.692 1.00 68.81 86 GLU A CA 1
ATOM 664 C C . GLU A 1 86 ? -3.939 5.038 -7.185 1.00 68.81 86 GLU A C 1
ATOM 666 O O . GLU A 1 86 ? -3.347 4.257 -7.916 1.00 68.81 86 GLU A O 1
ATOM 671 N N . MET A 1 87 ? -3.301 6.088 -6.653 1.00 70.50 87 MET A N 1
ATOM 672 C CA . MET A 1 87 ? -1.944 6.505 -7.026 1.00 70.50 87 MET A CA 1
ATOM 673 C C . MET A 1 87 ? -0.892 5.430 -6.763 1.00 70.50 87 MET A C 1
ATOM 675 O O . MET A 1 87 ? 0.038 5.299 -7.553 1.00 70.50 87 MET A O 1
ATOM 679 N N . VAL A 1 88 ? -0.988 4.668 -5.667 1.00 72.94 88 VAL A N 1
ATOM 680 C CA . VAL A 1 88 ? -0.042 3.564 -5.417 1.00 72.94 88 VAL A CA 1
ATOM 681 C C . VAL A 1 88 ? -0.242 2.446 -6.435 1.00 72.94 88 VAL A C 1
ATOM 683 O O . VAL A 1 88 ? 0.743 1.902 -6.939 1.00 72.94 88 VAL A O 1
ATOM 686 N N . THR A 1 89 ? -1.493 2.125 -6.758 1.00 76.56 89 THR A N 1
ATOM 687 C CA . THR A 1 89 ? -1.832 1.087 -7.737 1.00 76.56 89 THR A CA 1
ATOM 688 C C . THR A 1 89 ? -1.364 1.498 -9.131 1.00 76.56 89 THR A C 1
ATOM 690 O O . THR A 1 89 ? -0.619 0.749 -9.765 1.00 76.56 89 THR A O 1
ATOM 693 N N . ASP A 1 90 ? -1.671 2.725 -9.547 1.00 78.75 90 ASP A N 1
ATOM 694 C CA . ASP A 1 90 ? -1.273 3.312 -10.828 1.00 78.75 90 ASP A CA 1
ATOM 695 C C . ASP A 1 90 ? 0.244 3.459 -10.953 1.00 78.75 90 ASP A C 1
ATOM 697 O O . ASP A 1 90 ? 0.819 3.124 -11.991 1.00 78.75 90 ASP A O 1
ATOM 701 N N . ALA A 1 91 ? 0.929 3.907 -9.895 1.00 79.19 91 ALA A N 1
ATOM 702 C CA . ALA A 1 91 ? 2.386 4.017 -9.885 1.00 79.19 91 ALA A CA 1
ATOM 703 C C . ALA A 1 91 ? 3.053 2.638 -9.979 1.00 79.19 91 ALA A C 1
ATOM 705 O O . ALA A 1 91 ? 4.050 2.471 -10.687 1.00 79.19 91 ALA A O 1
ATOM 706 N N . CYS A 1 92 ? 2.495 1.625 -9.308 1.00 79.94 92 CYS A N 1
ATOM 707 C CA . CYS A 1 92 ? 2.963 0.250 -9.457 1.00 79.94 92 CYS A CA 1
ATOM 708 C C . CYS A 1 92 ? 2.715 -0.284 -10.869 1.00 79.94 92 CYS A C 1
ATOM 710 O O . CYS A 1 92 ? 3.568 -1.010 -11.385 1.00 79.94 92 CYS A O 1
ATOM 712 N N . PHE A 1 93 ? 1.590 0.077 -11.487 1.00 81.12 93 PHE A N 1
ATOM 713 C CA . PHE A 1 93 ? 1.232 -0.328 -12.843 1.00 81.12 93 PHE A CA 1
ATOM 714 C C . PHE A 1 93 ? 2.150 0.291 -13.891 1.00 81.12 93 PHE A C 1
ATOM 716 O O . PHE A 1 93 ? 2.736 -0.418 -14.708 1.00 81.12 93 PHE A O 1
ATOM 723 N N . SER A 1 94 ? 2.335 1.607 -13.812 1.00 81.81 94 SER A N 1
ATOM 724 C CA . SER A 1 94 ? 3.197 2.376 -14.706 1.00 81.81 94 SER A CA 1
ATOM 725 C C . SER A 1 94 ? 4.645 1.882 -14.647 1.00 81.81 94 SER A C 1
ATOM 727 O O . SER A 1 94 ? 5.252 1.607 -15.684 1.00 81.81 94 SER A O 1
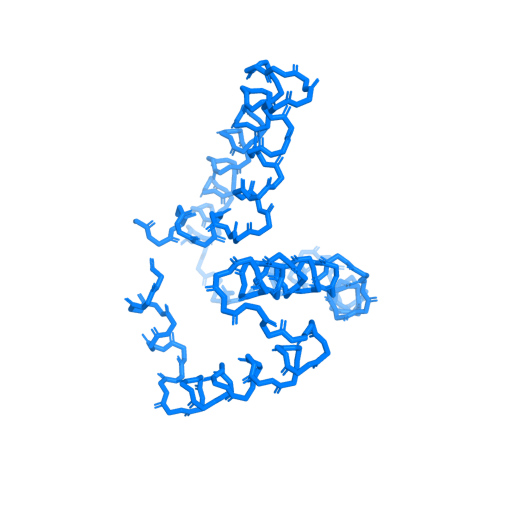ATOM 729 N N . GLY A 1 95 ? 5.171 1.637 -13.439 1.00 80.06 95 GLY A N 1
ATOM 730 C CA . GLY A 1 95 ? 6.520 1.094 -13.264 1.00 80.06 95 GLY A CA 1
ATOM 731 C C . GLY A 1 95 ? 6.706 -0.300 -13.879 1.00 80.06 95 GLY A C 1
ATOM 732 O O . GLY A 1 95 ? 7.739 -0.569 -14.488 1.00 80.06 95 GLY A O 1
ATOM 733 N N . ARG A 1 96 ? 5.698 -1.180 -13.776 1.00 80.62 96 ARG A N 1
ATOM 734 C CA . ARG A 1 96 ? 5.730 -2.517 -14.400 1.00 80.62 96 ARG A CA 1
ATOM 735 C C . ARG A 1 96 ? 5.643 -2.442 -15.923 1.00 80.62 96 ARG A C 1
ATOM 737 O O . ARG A 1 96 ? 6.358 -3.176 -16.597 1.00 80.62 96 ARG A O 1
ATOM 744 N N . CYS A 1 97 ? 4.820 -1.545 -16.462 1.00 82.12 97 CYS A N 1
ATOM 745 C CA . CYS A 1 97 ? 4.684 -1.368 -17.908 1.00 82.12 97 CYS A CA 1
ATOM 746 C C . CYS A 1 97 ? 5.981 -0.851 -18.545 1.00 82.12 97 CYS A C 1
ATOM 748 O O . CYS A 1 97 ? 6.418 -1.411 -19.546 1.00 82.12 97 CYS A O 1
ATOM 750 N N . CYS A 1 98 ? 6.630 0.143 -17.928 1.00 79.75 98 CYS A N 1
ATOM 751 C CA . CYS A 1 98 ? 7.928 0.667 -18.371 1.00 79.75 98 CYS A CA 1
ATOM 752 C C . CYS A 1 98 ? 9.010 -0.427 -18.388 1.00 79.75 98 CYS A C 1
ATOM 754 O O . CYS A 1 98 ? 9.784 -0.554 -19.332 1.00 79.75 98 CYS A O 1
ATOM 756 N N . TYR A 1 99 ? 9.024 -1.295 -17.375 1.00 77.94 99 TYR A N 1
ATOM 757 C CA . TYR A 1 99 ? 9.936 -2.437 -17.350 1.00 77.94 99 TYR A CA 1
ATOM 758 C C . TYR A 1 99 ? 9.664 -3.446 -18.480 1.00 77.94 99 TYR A C 1
ATOM 760 O O . TYR A 1 99 ? 10.601 -3.898 -19.140 1.00 77.94 99 TYR A O 1
ATOM 768 N N . CYS A 1 100 ? 8.395 -3.787 -18.728 1.00 80.50 100 CYS A N 1
ATOM 769 C CA . CYS A 1 100 ? 8.018 -4.682 -19.824 1.00 80.50 100 CYS A CA 1
ATOM 770 C C . CYS A 1 100 ? 8.419 -4.113 -21.192 1.00 80.50 100 CYS A C 1
ATOM 772 O O . CYS A 1 100 ? 8.921 -4.863 -22.030 1.00 80.50 100 CYS A O 1
ATOM 774 N N . GLU A 1 101 ? 8.253 -2.808 -21.404 1.00 84.38 101 GLU A N 1
ATOM 775 C CA . GLU A 1 101 ? 8.706 -2.115 -22.613 1.00 84.38 101 GLU A CA 1
ATOM 776 C C . GLU A 1 101 ? 10.228 -2.224 -22.786 1.00 84.38 101 GLU A C 1
ATOM 778 O O . GLU A 1 101 ? 10.688 -2.666 -23.836 1.00 84.38 101 GLU A O 1
ATOM 783 N N . CYS A 1 102 ? 11.012 -1.929 -21.746 1.00 80.50 102 CYS A N 1
ATOM 784 C CA . CYS A 1 102 ? 12.476 -2.014 -21.799 1.00 80.50 102 CYS A CA 1
ATOM 785 C C . CYS A 1 102 ? 13.003 -3.429 -22.093 1.00 80.50 102 CYS A C 1
ATOM 787 O O . CYS A 1 102 ? 14.064 -3.571 -22.697 1.00 80.50 102 CYS A O 1
ATOM 789 N N . LEU A 1 103 ? 12.295 -4.477 -21.658 1.00 82.44 103 LEU A N 1
ATOM 790 C CA . LEU A 1 103 ? 12.722 -5.865 -21.865 1.00 82.44 103 LEU A CA 1
ATOM 791 C C . LEU A 1 103 ? 12.244 -6.489 -23.176 1.00 82.44 103 LEU A C 1
ATOM 793 O O . LEU A 1 103 ? 12.953 -7.312 -23.749 1.00 82.44 103 LEU A O 1
ATOM 797 N N . THR A 1 104 ? 11.022 -6.175 -23.606 1.00 80.81 104 THR A N 1
ATOM 798 C CA . THR A 1 104 ? 10.363 -6.869 -24.730 1.00 80.81 104 THR A CA 1
ATOM 799 C C . THR A 1 104 ? 10.096 -5.969 -25.932 1.00 80.81 104 THR A C 1
ATOM 801 O O . THR A 1 104 ? 9.716 -6.472 -26.985 1.00 80.81 104 THR A O 1
ATOM 804 N N . GLY A 1 105 ? 10.274 -4.650 -25.800 1.00 78.81 105 GLY A N 1
ATOM 805 C CA . GLY A 1 105 ? 9.915 -3.668 -26.827 1.00 78.81 105 GLY A CA 1
ATOM 806 C C . GLY A 1 105 ? 8.403 -3.520 -27.046 1.00 78.81 105 GLY A C 1
ATOM 807 O O . GLY A 1 105 ? 7.979 -2.932 -28.038 1.00 78.81 105 GLY A O 1
ATOM 808 N N . MET A 1 106 ? 7.574 -4.083 -26.159 1.00 81.06 106 MET A N 1
ATOM 809 C CA . MET A 1 106 ? 6.116 -4.038 -26.261 1.00 81.06 106 MET A CA 1
ATOM 810 C C . MET A 1 106 ? 5.574 -2.644 -25.917 1.00 81.06 106 MET A C 1
ATOM 812 O O . MET A 1 106 ? 6.048 -1.993 -24.991 1.00 81.06 106 MET A O 1
ATOM 816 N N . ASN A 1 107 ? 4.530 -2.209 -26.627 1.00 80.69 107 ASN A N 1
ATOM 817 C CA . ASN A 1 107 ? 3.890 -0.919 -26.380 1.00 80.69 107 ASN A CA 1
ATOM 818 C C . ASN A 1 107 ? 3.253 -0.852 -24.975 1.00 80.69 107 ASN A C 1
ATOM 820 O O . ASN A 1 107 ? 2.534 -1.770 -24.566 1.00 80.69 107 ASN A O 1
ATOM 824 N N . ILE A 1 108 ? 3.460 0.271 -24.279 1.00 79.25 108 ILE A N 1
ATOM 825 C CA . ILE A 1 108 ? 2.966 0.532 -22.915 1.00 79.25 108 ILE A CA 1
ATOM 826 C C . ILE A 1 108 ? 1.455 0.292 -22.791 1.00 79.25 108 ILE A C 1
ATOM 828 O O . ILE A 1 108 ? 1.012 -0.298 -21.807 1.00 79.25 108 ILE A O 1
ATOM 832 N N . LEU A 1 109 ? 0.655 0.692 -23.789 1.00 81.19 109 LEU A N 1
ATOM 833 C CA . LEU A 1 109 ? -0.803 0.509 -23.756 1.00 81.19 109 LEU A CA 1
ATOM 834 C C . LEU A 1 109 ? -1.194 -0.971 -23.713 1.00 81.19 109 LEU A C 1
ATOM 836 O O . LEU A 1 109 ? -2.090 -1.344 -22.961 1.00 81.19 109 LEU A O 1
ATOM 840 N N . ALA A 1 110 ? -0.504 -1.824 -24.473 1.00 78.31 110 ALA A N 1
ATOM 841 C CA . ALA A 1 110 ? -0.76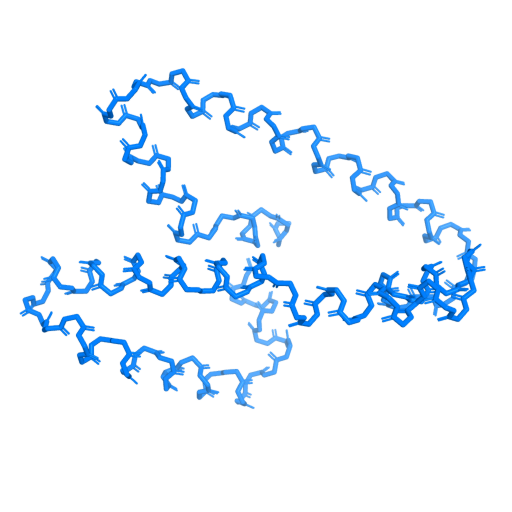8 -3.261 -24.465 1.00 78.31 110 ALA A CA 1
ATOM 842 C C . ALA A 1 110 ? -0.381 -3.888 -23.117 1.00 78.31 110 ALA A C 1
ATOM 844 O O . ALA A 1 110 ? -1.130 -4.703 -22.577 1.00 78.31 110 ALA A O 1
ATOM 845 N N . ALA A 1 111 ? 0.742 -3.455 -22.531 1.00 79.19 111 ALA A N 1
ATOM 846 C CA . ALA A 1 111 ? 1.163 -3.887 -21.198 1.00 79.19 111 ALA A CA 1
ATOM 847 C C . ALA A 1 111 ? 0.124 -3.522 -20.122 1.00 79.19 111 ALA A C 1
ATOM 849 O O . ALA A 1 111 ? -0.174 -4.343 -19.250 1.00 79.19 111 ALA A O 1
ATOM 850 N N . TYR A 1 112 ? -0.480 -2.333 -20.230 1.00 81.19 112 TYR A N 1
ATOM 851 C CA . TYR A 1 112 ? -1.476 -1.840 -19.278 1.00 81.19 112 TYR A CA 1
ATOM 852 C C . TYR A 1 112 ? -2.757 -2.688 -19.256 1.00 81.19 112 TYR A C 1
ATOM 854 O O . TYR A 1 112 ? -3.363 -2.855 -18.204 1.00 81.19 112 TYR A O 1
ATOM 862 N N . PHE A 1 113 ? -3.152 -3.273 -20.392 1.00 79.81 113 PHE A N 1
ATOM 863 C CA . PHE A 1 113 ? -4.315 -4.166 -20.468 1.00 79.81 113 PHE A CA 1
ATOM 864 C C . PHE A 1 113 ? -3.997 -5.628 -20.149 1.00 79.81 113 PHE A C 1
ATOM 866 O O . PHE A 1 113 ? -4.874 -6.341 -19.665 1.00 79.81 113 PHE A O 1
ATOM 873 N N . LEU A 1 114 ? -2.770 -6.092 -20.400 1.00 80.06 114 LEU A N 1
ATOM 874 C CA . LEU A 1 114 ? -2.407 -7.504 -20.237 1.00 80.06 114 LEU A CA 1
ATOM 875 C C . LEU A 1 114 ? -2.060 -7.868 -18.782 1.00 80.06 114 LEU A C 1
ATOM 877 O O . LEU A 1 114 ? -2.470 -8.914 -18.277 1.00 80.06 114 LEU A O 1
ATOM 881 N N . LEU A 1 115 ? -1.331 -6.989 -18.087 1.00 82.31 115 LEU A N 1
ATOM 882 C CA . LEU A 1 115 ? -0.900 -7.205 -16.701 1.00 82.31 115 LEU A CA 1
ATOM 883 C C . LEU A 1 115 ? -2.048 -7.369 -15.677 1.00 82.31 115 LEU A C 1
ATOM 885 O O . LEU A 1 115 ? -1.927 -8.243 -14.815 1.00 82.31 115 LEU A O 1
ATOM 889 N N . PRO A 1 116 ? -3.165 -6.611 -15.725 1.00 79.19 116 PRO A N 1
ATOM 890 C CA . PRO A 1 116 ? -4.198 -6.696 -14.697 1.00 79.19 116 PRO A CA 1
ATOM 891 C C . PRO A 1 116 ? -5.034 -7.960 -14.873 1.00 79.19 116 PRO A C 1
ATOM 893 O O . PRO A 1 116 ? -5.478 -8.534 -13.886 1.00 79.19 116 PRO A O 1
ATOM 896 N N . ILE A 1 117 ? -5.174 -8.456 -16.106 1.00 82.62 117 ILE A N 1
ATOM 897 C CA . ILE A 1 117 ? -5.847 -9.727 -16.398 1.00 82.62 117 ILE A CA 1
ATOM 898 C C . ILE A 1 117 ? -5.109 -10.881 -15.712 1.00 82.62 117 ILE A C 1
ATOM 900 O O . ILE A 1 117 ? -5.736 -11.691 -15.031 1.00 82.62 117 ILE A O 1
ATOM 904 N N . GLY A 1 118 ? -3.776 -10.922 -15.819 1.00 79.00 118 GLY A N 1
ATOM 905 C CA . GLY A 1 118 ? -2.965 -11.923 -15.120 1.00 79.00 118 GLY A CA 1
ATOM 906 C C . GLY A 1 118 ? -3.135 -11.856 -13.600 1.00 79.00 118 GLY A C 1
ATOM 907 O O . GLY A 1 118 ? -3.217 -12.895 -12.944 1.00 79.00 118 GLY A O 1
ATOM 908 N N . ILE A 1 119 ? -3.260 -10.640 -13.053 1.00 80.56 119 ILE A N 1
ATOM 909 C CA . ILE A 1 119 ? -3.466 -10.421 -11.619 1.00 80.56 119 ILE A CA 1
ATOM 910 C C . ILE A 1 119 ? -4.835 -10.924 -11.156 1.00 80.56 119 ILE A C 1
ATOM 912 O O . ILE A 1 119 ? -4.929 -11.668 -10.181 1.00 80.56 119 ILE A O 1
ATOM 916 N N . VAL A 1 120 ? -5.897 -10.576 -11.883 1.00 82.25 120 VAL A N 1
ATOM 917 C CA . VAL A 1 120 ? -7.267 -10.996 -11.562 1.00 82.25 120 VAL A CA 1
ATOM 918 C C . VAL A 1 120 ? -7.379 -12.518 -11.531 1.00 82.25 120 VAL A C 1
ATOM 920 O O . VAL A 1 120 ? -7.968 -13.064 -10.600 1.00 82.25 120 VAL A O 1
ATOM 923 N N . VAL A 1 121 ? -6.768 -13.216 -12.493 1.00 82.56 121 VAL A N 1
ATOM 924 C CA . VAL A 1 121 ? -6.815 -14.682 -12.555 1.00 82.56 121 VAL A CA 1
ATOM 925 C C . VAL A 1 121 ? -6.220 -15.308 -11.288 1.00 82.56 121 VAL A C 1
ATOM 927 O O . VAL A 1 121 ? -6.898 -16.100 -10.634 1.00 82.56 121 VAL A O 1
ATOM 930 N N . TYR A 1 122 ? -5.001 -14.940 -10.875 1.00 78.19 122 TYR A N 1
ATOM 931 C CA . TYR A 1 122 ? -4.398 -15.576 -9.693 1.00 78.19 122 TYR A CA 1
ATOM 932 C C . TYR A 1 122 ? -5.097 -15.179 -8.383 1.00 78.19 122 TYR A C 1
ATOM 934 O O . TYR A 1 122 ? -5.151 -15.987 -7.454 1.00 78.19 122 TYR A O 1
ATOM 942 N N . VAL A 1 123 ? -5.660 -13.967 -8.298 1.00 79.50 123 VAL A N 1
ATOM 943 C CA . VAL A 1 123 ? -6.407 -13.511 -7.113 1.00 79.50 123 VAL A CA 1
ATOM 944 C C . VAL A 1 123 ? -7.720 -14.279 -6.967 1.00 79.50 123 VAL A C 1
ATOM 946 O O . VAL A 1 123 ? -8.049 -14.709 -5.861 1.00 79.50 123 VAL A O 1
ATOM 949 N N . VAL A 1 124 ? -8.446 -14.509 -8.066 1.00 80.44 124 VAL A N 1
ATOM 950 C CA . VAL A 1 124 ? -9.718 -15.252 -8.053 1.00 80.44 124 VAL A CA 1
ATOM 951 C C . VAL A 1 124 ? -9.508 -16.717 -7.668 1.00 80.44 124 VAL A C 1
ATOM 953 O O . VAL A 1 124 ? -10.282 -17.251 -6.877 1.00 80.44 124 VAL A O 1
ATOM 956 N N . PHE A 1 125 ? -8.453 -17.365 -8.170 1.00 76.75 125 PHE A N 1
ATOM 957 C CA . PHE A 1 125 ? -8.176 -18.769 -7.841 1.00 76.75 125 PHE A CA 1
ATOM 958 C C . PHE A 1 125 ? -7.517 -18.964 -6.468 1.00 76.75 125 PHE A C 1
ATOM 960 O O . PHE A 1 125 ? -7.711 -20.000 -5.835 1.00 76.75 125 PHE A O 1
ATOM 967 N N . GLY A 1 126 ? -6.725 -17.996 -6.006 1.00 70.69 126 GLY A N 1
ATOM 968 C CA . GLY A 1 126 ? -5.903 -18.137 -4.806 1.00 70.69 126 GLY A CA 1
ATOM 969 C C . GLY A 1 126 ? -6.474 -17.510 -3.529 1.00 70.69 126 GLY A C 1
ATOM 970 O O . GLY A 1 126 ? -6.118 -17.924 -2.419 1.00 70.69 126 GLY A O 1
ATOM 971 N N . GLY A 1 127 ? -7.355 -16.516 -3.663 1.00 75.19 127 GLY A N 1
ATOM 972 C CA . GLY A 1 127 ? -7.896 -15.738 -2.548 1.00 75.19 127 GLY A CA 1
ATOM 973 C C . GLY A 1 127 ? -6.819 -15.098 -1.655 1.00 75.19 127 GLY A C 1
ATOM 974 O O . GLY A 1 127 ? -5.633 -15.064 -1.983 1.00 75.19 127 GLY A O 1
ATOM 975 N N . LEU A 1 128 ? -7.228 -14.638 -0.466 1.00 66.38 128 LEU A N 1
ATOM 976 C CA . LEU A 1 128 ? -6.332 -14.040 0.543 1.00 66.38 128 LEU A CA 1
ATOM 977 C C . LEU A 1 128 ? -5.175 -14.967 0.954 1.00 66.38 128 LEU A C 1
ATOM 979 O O . LEU A 1 128 ? -4.101 -14.498 1.322 1.00 66.38 128 LEU A O 1
ATOM 983 N N . ARG A 1 129 ? -5.370 -16.290 0.880 1.00 65.25 129 ARG A N 1
ATOM 984 C CA . ARG A 1 129 ? -4.352 -17.274 1.271 1.00 65.25 129 ARG A CA 1
ATOM 985 C C . ARG A 1 129 ? -3.199 -17.352 0.276 1.00 65.25 129 ARG A C 1
ATOM 987 O O . ARG A 1 129 ? -2.066 -17.518 0.711 1.00 65.25 129 ARG A O 1
ATOM 994 N N . ALA A 1 130 ? -3.469 -17.219 -1.022 1.00 62.03 130 ALA A N 1
ATOM 995 C CA . ALA A 1 130 ? -2.411 -17.143 -2.026 1.00 62.03 130 ALA A CA 1
ATOM 996 C C . ALA A 1 130 ? -1.639 -15.829 -1.926 1.00 62.03 130 ALA A C 1
ATOM 998 O O . ALA A 1 130 ? -0.425 -15.832 -2.091 1.00 62.03 130 ALA A O 1
ATOM 999 N N . THR A 1 131 ? -2.311 -14.730 -1.572 1.00 65.06 131 THR A N 1
ATOM 1000 C CA . THR A 1 131 ? -1.632 -13.454 -1.321 1.00 65.06 131 THR A CA 1
ATOM 1001 C C . THR A 1 131 ? -0.622 -13.585 -0.183 1.00 65.06 131 THR A C 1
ATOM 1003 O O . THR A 1 131 ? 0.523 -13.210 -0.371 1.00 65.06 131 THR A O 1
ATOM 1006 N N . PHE A 1 132 ? -0.983 -14.222 0.936 1.00 67.06 132 PHE A N 1
ATOM 1007 C CA . PHE A 1 132 ? -0.041 -14.471 2.039 1.00 67.06 132 PHE A CA 1
ATOM 1008 C C . PHE A 1 132 ? 1.090 -15.461 1.727 1.00 67.06 132 PHE A C 1
ATOM 1010 O O . PHE A 1 132 ? 2.026 -15.557 2.510 1.00 67.06 132 PHE A O 1
ATOM 1017 N N . MET A 1 133 ? 0.977 -16.258 0.660 1.00 67.88 133 MET A N 1
ATOM 1018 C CA . MET A 1 133 ? 2.058 -17.151 0.223 1.00 67.88 133 MET A CA 1
ATOM 1019 C C . MET A 1 133 ? 2.981 -16.489 -0.802 1.00 67.88 133 MET A C 1
ATOM 1021 O O . MET A 1 133 ? 4.152 -16.849 -0.879 1.00 67.88 133 MET A O 1
ATOM 1025 N N . CYS A 1 134 ? 2.448 -15.571 -1.610 1.00 65.81 134 CYS A N 1
ATOM 1026 C CA . CYS A 1 134 ? 3.223 -14.792 -2.574 1.00 65.81 134 CYS A CA 1
ATOM 1027 C C . CYS A 1 134 ? 3.963 -13.612 -1.937 1.00 65.81 134 CYS A C 1
ATOM 1029 O O . CYS A 1 134 ? 4.9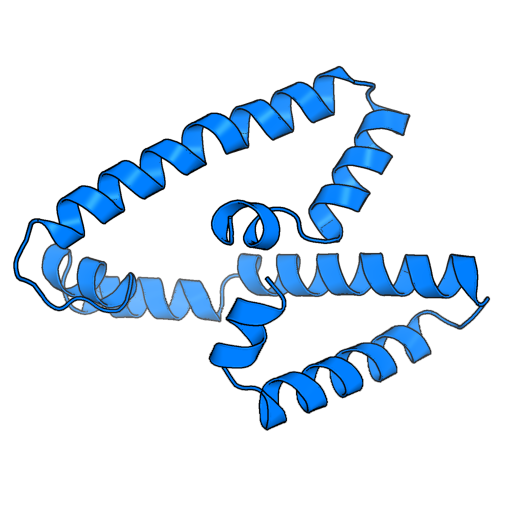33 -13.138 -2.527 1.00 65.81 134 CYS A O 1
ATOM 1031 N N . ASP A 1 135 ? 3.484 -13.138 -0.789 1.00 63.12 135 ASP A N 1
ATOM 1032 C CA . ASP A 1 135 ? 4.051 -12.038 -0.004 1.00 63.12 135 ASP A CA 1
ATOM 1033 C C . ASP A 1 135 ? 4.917 -12.563 1.152 1.00 63.12 135 ASP A C 1
ATOM 1035 O O . ASP A 1 135 ? 6.054 -12.067 1.327 1.00 63.12 135 ASP A O 1
#

Secondary structure (DSSP, 8-state):
-HHHHTT--HHHHHHHHHHHHHH-HHHHHHHHHHHHHHHHHHHHHHHHHHHS-----SHHHHHHHHHHHHHHHHHHHHHHHSHHHHHHHHHHHHHHHHHHHHHH---HHHHHHHHHHHHHHHHHHHHHHHHHHH-

InterPro domains:
  IPR001734 Sodium/solute symporter [PF00474] (11-134)
  IPR001734 Sodium/solute symporter [PS50283] (1-135)
  IPR031155 Urea active transporter [PTHR46154] (4-135)
  IPR038377 Sodium/glucose symporter superfamily [G3DSA:1.20.1730.10] (1-135)

Foldseek 3Di:
DVVVVVVDALLVVVVQVVCCVVVNPVVVVVVVVVVVVVVVVVVVVVVVVVVDPDPDPDPLVVCCVPPNDVSSVVVVCCVVPPCPVVVVVVSSQQSVLVVCCVPPVDDSVVSSVPVVVVVVVCCVVQPPNVVVVVD

Sequence (135 aa):
MISISAWTWSATLLQSSTAAYTFGIYHNMWYGAGGSIQVPMSRMVTAKVNMNPSSTHTFLEIVKARFGVVAHIVFTTCAFFLPRVEMVTDACFSGRCCYCECLTGMNILAAYFLLPIGIVVYVVFGGLRATFMCD

Radius of gyration: 18.59 Å; chains: 1; bounding box: 43×32×52 Å